Protein AF-A0A2W6VHE0-F1 (afdb_monomer_lite)

Sequence (110 aa):
MSDLRIDTERVRAVGTGLARIAHEFENANVRSDQIAEATGHDGLADAVRSFAHSWDDTRSDMTESITGLGEATTAIADTFEQADQELAAAMDGTSTAPPAASAGGHQVAR

Secondary structure (DSSP, 8-state):
-------HHHHHHHHHHHHHHHHHHHTHHHHHHHHHHHT-SHHHHHHHHHHHHHTHHHHHHHHHHHHHHHHHHHHHHHHHHHHHHHHHHHHTT---PPP-----------

pLDDT: mean 85.06, std 17.09, range [39.66, 97.94]

Structure (mmCIF, N/CA/C/O backbone):
data_AF-A0A2W6VHE0-F1
#
_entry.id   AF-A0A2W6VHE0-F1
#
loop_
_atom_site.group_PDB
_atom_site.id
_atom_site.type_symbol
_atom_site.label_atom_id
_atom_site.label_alt_id
_atom_site.label_comp_id
_atom_site.label_asym_id
_atom_site.label_entity_id
_atom_site.label_seq_id
_atom_site.pdbx_PDB_ins_code
_atom_site.Cartn_x
_atom_site.Cartn_y
_atom_site.Cartn_z
_atom_site.occupancy
_atom_site.B_iso_or_equiv
_atom_site.auth_seq_id
_atom_site.auth_comp_id
_atom_site.auth_asym_id
_atom_site.auth_atom_id
_atom_site.pdbx_PDB_model_num
ATOM 1 N N . MET A 1 1 ? -29.149 10.845 13.432 1.00 52.69 1 MET A N 1
ATOM 2 C CA . MET A 1 1 ? -27.897 10.067 13.442 1.00 52.69 1 MET A CA 1
ATOM 3 C C . MET A 1 1 ? -27.940 9.160 12.234 1.00 52.69 1 MET A C 1
ATOM 5 O O . MET A 1 1 ? -28.891 8.402 12.113 1.00 52.69 1 MET A O 1
ATOM 9 N N . SER A 1 2 ? -27.019 9.339 11.293 1.00 69.06 2 SER A N 1
ATOM 10 C CA . SER A 1 2 ? -26.856 8.421 10.166 1.00 69.06 2 SER A CA 1
ATOM 11 C C . SER A 1 2 ? -26.345 7.083 10.696 1.00 69.06 2 SER A C 1
ATOM 13 O O . SER A 1 2 ? -25.368 7.068 11.441 1.00 69.06 2 SER A O 1
ATOM 15 N N . ASP A 1 3 ? -27.033 5.998 10.346 1.00 85.12 3 ASP A N 1
ATOM 16 C CA . ASP A 1 3 ? -26.619 4.626 10.648 1.00 85.12 3 ASP A CA 1
ATOM 17 C C . ASP A 1 3 ? -25.290 4.341 9.933 1.00 85.12 3 ASP A C 1
ATOM 19 O O . ASP A 1 3 ? -25.230 4.343 8.700 1.00 85.12 3 ASP A O 1
ATOM 23 N N . LEU A 1 4 ? -24.207 4.195 10.698 1.00 81.56 4 LEU A N 1
ATOM 24 C CA . LEU A 1 4 ? -22.880 3.911 10.163 1.00 81.56 4 LEU A CA 1
ATOM 25 C C . LEU A 1 4 ? -22.717 2.398 10.053 1.00 81.56 4 LEU A C 1
ATOM 27 O O . LEU A 1 4 ? -22.5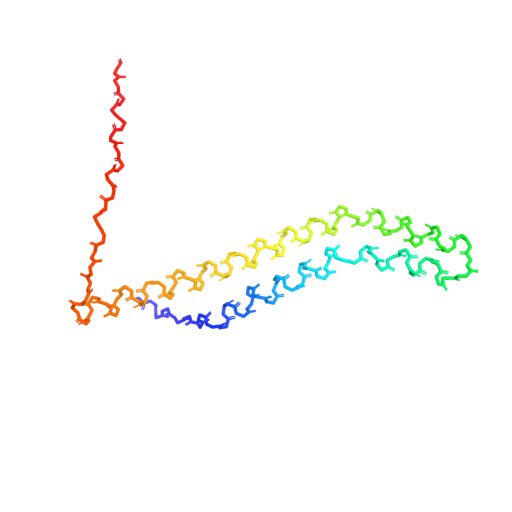35 1.711 11.053 1.00 81.56 4 LEU A O 1
ATOM 31 N N . ARG A 1 5 ? -22.766 1.887 8.823 1.00 86.75 5 ARG A N 1
ATOM 32 C CA . ARG A 1 5 ? -22.537 0.473 8.519 1.00 86.75 5 ARG A CA 1
ATOM 33 C C . ARG A 1 5 ? -21.170 0.315 7.873 1.00 86.75 5 ARG A C 1
ATOM 35 O O . ARG A 1 5 ? -20.954 0.829 6.776 1.00 86.75 5 ARG A O 1
ATOM 42 N N . ILE A 1 6 ? -20.277 -0.408 8.537 1.00 89.31 6 ILE A N 1
ATOM 43 C CA . ILE A 1 6 ? -18.963 -0.767 8.007 1.00 89.31 6 ILE A CA 1
ATOM 44 C C . ILE A 1 6 ? -18.825 -2.286 7.960 1.00 89.31 6 ILE A C 1
ATOM 46 O O . ILE A 1 6 ? -19.263 -2.992 8.863 1.00 89.31 6 ILE A O 1
ATOM 50 N N . ASP A 1 7 ? -18.237 -2.774 6.877 1.00 94.75 7 ASP A N 1
ATOM 51 C CA . ASP A 1 7 ? -17.840 -4.168 6.713 1.00 94.75 7 ASP A CA 1
ATOM 52 C C . ASP A 1 7 ? -16.334 -4.245 6.993 1.00 94.75 7 ASP A C 1
ATOM 54 O O . ASP A 1 7 ? -15.514 -3.921 6.128 1.00 94.75 7 ASP A O 1
ATOM 58 N N . THR A 1 8 ? -15.972 -4.560 8.239 1.00 94.00 8 THR A N 1
ATOM 59 C CA . THR A 1 8 ? -14.575 -4.557 8.704 1.00 94.00 8 THR A CA 1
ATOM 60 C C . THR A 1 8 ? -13.734 -5.609 7.989 1.00 94.00 8 THR A C 1
ATOM 62 O O . THR A 1 8 ? -12.584 -5.334 7.648 1.00 94.00 8 THR A O 1
ATOM 65 N N . GLU A 1 9 ? -14.317 -6.763 7.652 1.00 95.19 9 GLU A N 1
ATOM 66 C CA . GLU A 1 9 ? -13.651 -7.813 6.879 1.00 95.19 9 GLU A CA 1
ATOM 67 C C . GLU A 1 9 ? -13.297 -7.313 5.474 1.00 95.19 9 GLU A C 1
ATOM 69 O O . GLU A 1 9 ? -12.154 -7.443 5.027 1.00 95.19 9 GLU A O 1
ATOM 74 N N . ARG A 1 10 ? -14.242 -6.661 4.786 1.00 96.75 10 ARG A N 1
ATOM 75 C CA . ARG A 1 10 ? -13.995 -6.092 3.456 1.00 96.75 10 ARG A CA 1
ATOM 76 C C . ARG A 1 10 ? -12.948 -4.986 3.488 1.00 96.75 10 ARG A C 1
ATOM 78 O O . ARG A 1 10 ? -12.125 -4.899 2.577 1.00 96.75 10 ARG A O 1
ATOM 85 N N . VAL A 1 11 ? -12.973 -4.143 4.515 1.00 96.31 11 VAL A N 1
ATOM 86 C CA . VAL A 1 11 ? -11.975 -3.085 4.720 1.00 96.31 11 VAL A CA 1
ATOM 87 C C . VAL A 1 11 ? -10.592 -3.712 4.939 1.00 96.31 11 VAL A C 1
ATOM 89 O O . VAL A 1 11 ? -9.651 -3.395 4.211 1.00 96.31 11 VAL A O 1
ATOM 92 N N . ARG A 1 12 ? -10.467 -4.707 5.821 1.00 96.25 12 ARG A N 1
ATOM 93 C CA . ARG A 1 12 ? -9.213 -5.444 6.045 1.00 96.25 12 ARG A CA 1
ATOM 94 C C . ARG A 1 12 ? -8.701 -6.140 4.777 1.00 96.25 12 ARG A C 1
ATOM 96 O O . ARG A 1 12 ? -7.499 -6.128 4.495 1.00 96.25 12 ARG A O 1
ATOM 103 N N . ALA A 1 13 ? -9.600 -6.699 3.968 1.00 97.06 13 ALA A N 1
ATOM 104 C CA . ALA A 1 13 ? -9.253 -7.307 2.686 1.00 97.06 13 ALA A CA 1
ATOM 105 C C . ALA A 1 13 ? -8.666 -6.287 1.695 1.00 97.06 13 ALA A C 1
ATOM 107 O O . ALA A 1 13 ? -7.710 -6.607 0.986 1.00 97.06 13 ALA A O 1
ATOM 108 N N . VAL A 1 14 ? -9.182 -5.051 1.673 1.00 97.50 14 VAL A N 1
ATOM 109 C CA . VAL A 1 14 ? -8.604 -3.959 0.872 1.00 97.50 14 VAL A CA 1
ATOM 110 C C . VAL A 1 14 ? -7.190 -3.627 1.352 1.00 97.50 14 VAL A C 1
ATOM 112 O O . VAL A 1 14 ? -6.283 -3.587 0.523 1.00 97.50 14 VAL A O 1
ATOM 115 N N . GLY A 1 15 ? -6.973 -3.479 2.664 1.00 96.38 15 GLY A N 1
ATOM 116 C CA . GLY A 1 15 ? -5.636 -3.241 3.227 1.00 96.38 15 GLY A CA 1
ATOM 117 C C . GLY A 1 15 ? -4.628 -4.328 2.831 1.00 96.38 15 GLY A C 1
ATOM 118 O O . GLY A 1 15 ? -3.547 -4.037 2.319 1.00 96.38 15 GLY A O 1
ATOM 119 N N . THR A 1 16 ? -5.035 -5.594 2.945 1.00 96.25 16 THR A N 1
ATOM 120 C CA . THR A 1 16 ? -4.221 -6.757 2.545 1.00 96.25 16 THR A CA 1
ATOM 121 C C . THR A 1 16 ? -3.921 -6.770 1.040 1.00 96.25 16 THR A C 1
ATOM 123 O O . THR A 1 16 ? -2.815 -7.108 0.614 1.00 96.25 16 THR A O 1
ATOM 126 N N . GLY A 1 17 ? -4.904 -6.404 0.212 1.00 97.94 17 GLY A N 1
ATOM 127 C CA . GLY A 1 17 ? -4.741 -6.309 -1.237 1.00 97.94 17 GLY A CA 1
ATOM 128 C C . GLY A 1 17 ? -3.752 -5.218 -1.641 1.00 97.94 17 GLY A C 1
ATOM 129 O O . GLY A 1 17 ? -2.890 -5.460 -2.484 1.00 97.94 17 GLY A O 1
ATOM 130 N N . LEU A 1 18 ? -3.830 -4.050 -1.002 1.00 97.94 18 LEU A N 1
ATOM 131 C CA . LEU A 1 18 ? -2.901 -2.942 -1.226 1.00 97.94 18 LEU A CA 1
ATOM 132 C C . LEU A 1 18 ? -1.472 -3.321 -0.830 1.00 97.94 18 LEU A C 1
ATOM 134 O O . LEU A 1 18 ? -0.558 -3.105 -1.619 1.00 97.94 18 LEU A O 1
ATOM 138 N N . ALA A 1 19 ? -1.287 -3.990 0.311 1.00 95.62 19 ALA A N 1
ATOM 139 C CA . ALA A 1 19 ? 0.024 -4.493 0.723 1.00 95.62 19 ALA A CA 1
ATOM 140 C C . ALA A 1 19 ? 0.633 -5.456 -0.315 1.00 95.62 19 ALA A C 1
ATOM 142 O O . ALA A 1 19 ? 1.823 -5.382 -0.621 1.00 95.62 19 ALA A O 1
ATOM 143 N N . ARG A 1 20 ? -0.186 -6.327 -0.923 1.00 96.88 20 ARG A N 1
ATOM 144 C CA . ARG A 1 20 ? 0.272 -7.207 -2.009 1.00 96.88 20 ARG A CA 1
ATOM 145 C C . ARG A 1 20 ? 0.688 -6.418 -3.252 1.00 96.88 20 ARG A C 1
ATOM 147 O O . ARG A 1 20 ? 1.699 -6.751 -3.857 1.00 96.88 20 ARG A O 1
ATOM 154 N N . ILE A 1 21 ? -0.071 -5.392 -3.635 1.00 95.81 21 ILE A N 1
ATOM 155 C CA . ILE A 1 21 ? 0.266 -4.551 -4.793 1.00 95.81 21 ILE A CA 1
ATOM 156 C C . ILE A 1 21 ? 1.578 -3.796 -4.544 1.00 95.81 21 ILE A C 1
ATOM 158 O O . ILE A 1 21 ? 2.442 -3.813 -5.416 1.00 95.81 21 ILE A O 1
ATOM 162 N N . ALA A 1 22 ? 1.758 -3.199 -3.361 1.00 94.81 22 ALA A N 1
ATOM 163 C CA . ALA A 1 22 ? 3.004 -2.530 -2.980 1.00 94.81 22 ALA A CA 1
ATOM 164 C C . ALA A 1 22 ? 4.209 -3.481 -3.085 1.00 94.81 22 ALA A C 1
ATOM 166 O O .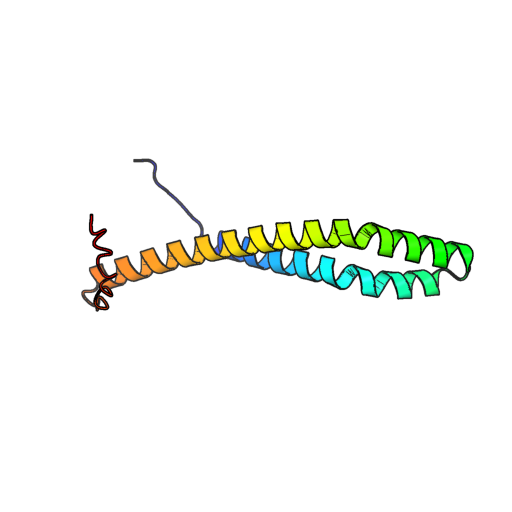 ALA A 1 22 ? 5.222 -3.138 -3.689 1.00 94.81 22 ALA A O 1
ATOM 167 N N . HIS A 1 23 ? 4.065 -4.717 -2.596 1.00 93.00 23 HIS A N 1
ATOM 168 C CA . HIS A 1 23 ? 5.105 -5.738 -2.709 1.00 93.00 23 HIS A CA 1
ATOM 169 C C . HIS A 1 23 ? 5.452 -6.090 -4.168 1.00 93.00 23 HIS A C 1
ATOM 171 O O . HIS A 1 23 ? 6.623 -6.263 -4.500 1.00 93.00 23 HIS A O 1
ATOM 177 N N . GLU A 1 24 ? 4.467 -6.200 -5.064 1.00 92.25 24 GLU A N 1
ATOM 178 C CA . GLU A 1 24 ? 4.739 -6.448 -6.489 1.00 92.25 24 GLU A CA 1
ATOM 179 C C . GLU A 1 24 ? 5.456 -5.269 -7.159 1.00 92.25 24 GLU A C 1
ATOM 181 O O . GLU A 1 24 ? 6.331 -5.485 -7.998 1.00 92.25 24 GLU A O 1
ATOM 186 N N . PHE A 1 25 ? 5.118 -4.032 -6.779 1.00 90.31 25 PHE A N 1
ATOM 187 C CA . PHE A 1 25 ? 5.800 -2.838 -7.277 1.00 90.31 25 PHE A CA 1
ATOM 188 C C . PHE A 1 25 ? 7.261 -2.809 -6.830 1.00 90.31 25 PHE A C 1
ATOM 190 O O . PHE A 1 25 ? 8.130 -2.668 -7.687 1.00 90.31 25 PHE A O 1
ATOM 197 N N . GLU A 1 26 ? 7.537 -3.037 -5.545 1.00 88.94 26 GLU A N 1
ATOM 198 C CA . GLU A 1 26 ? 8.895 -3.093 -4.983 1.00 88.94 26 GLU A CA 1
ATOM 199 C C . GLU A 1 26 ? 9.788 -4.101 -5.728 1.00 88.94 26 GLU A C 1
ATOM 201 O O . GLU A 1 26 ? 10.923 -3.817 -6.106 1.00 88.94 26 GLU A O 1
ATOM 206 N N . ASN A 1 27 ? 9.240 -5.277 -6.043 1.00 85.56 27 ASN A N 1
ATOM 207 C CA . ASN A 1 27 ? 9.983 -6.348 -6.706 1.00 85.56 27 ASN A CA 1
ATOM 208 C C . ASN A 1 27 ? 10.027 -6.235 -8.241 1.00 85.56 27 ASN A C 1
ATOM 210 O O . ASN A 1 27 ? 10.636 -7.078 -8.908 1.00 85.56 27 ASN A O 1
ATOM 214 N N . ALA A 1 28 ? 9.402 -5.216 -8.837 1.00 81.12 28 ALA A N 1
ATOM 215 C CA . ALA A 1 28 ? 9.333 -5.082 -10.290 1.00 81.12 28 ALA A CA 1
ATOM 216 C C . ALA A 1 28 ? 10.718 -4.879 -10.929 1.00 81.12 28 ALA A C 1
ATOM 218 O O . ALA A 1 28 ? 10.942 -5.336 -12.050 1.00 81.12 28 ALA A O 1
ATOM 219 N N . ASN A 1 29 ? 11.662 -4.248 -10.218 1.00 71.62 29 ASN A N 1
ATOM 220 C CA . ASN A 1 29 ? 12.983 -3.935 -10.767 1.00 71.62 29 ASN A CA 1
ATOM 221 C C . ASN A 1 29 ? 13.833 -5.192 -11.028 1.00 71.62 29 ASN A C 1
ATOM 223 O O . ASN A 1 29 ? 14.530 -5.271 -12.035 1.00 71.62 29 ASN A O 1
ATOM 227 N N . VAL A 1 30 ? 13.676 -6.230 -10.197 1.00 73.19 30 VAL A N 1
ATOM 228 C CA . VAL A 1 30 ? 14.359 -7.531 -10.352 1.00 73.19 30 VAL A CA 1
ATOM 229 C C . VAL A 1 30 ? 14.042 -8.187 -11.703 1.00 73.19 30 VAL A C 1
ATOM 231 O O . VAL A 1 30 ? 14.852 -8.928 -12.258 1.00 73.19 30 VAL A O 1
ATOM 234 N N . ARG A 1 31 ? 12.864 -7.903 -12.269 1.00 77.56 31 ARG A N 1
ATOM 235 C CA . ARG A 1 31 ? 12.449 -8.441 -13.571 1.00 77.56 31 ARG A CA 1
ATOM 236 C C . ARG A 1 31 ? 13.100 -7.695 -14.735 1.00 77.56 31 ARG A C 1
ATOM 238 O O . ARG A 1 31 ? 13.280 -8.289 -15.792 1.00 77.56 31 ARG A O 1
ATOM 245 N N . SER A 1 32 ? 13.463 -6.427 -14.557 1.00 80.50 32 SER A N 1
ATOM 246 C CA . SER A 1 32 ? 13.993 -5.574 -15.626 1.00 80.50 32 SER A CA 1
ATOM 247 C C . SER A 1 32 ? 15.340 -6.059 -16.157 1.00 80.50 32 SER A C 1
ATOM 249 O O . SER A 1 32 ? 15.536 -6.061 -17.369 1.00 80.50 32 SER A O 1
ATOM 251 N N . ASP A 1 33 ? 16.233 -6.537 -15.287 1.00 84.06 33 ASP A N 1
ATOM 252 C CA . ASP A 1 33 ? 17.535 -7.072 -15.707 1.00 84.06 33 ASP A CA 1
ATOM 253 C C . ASP A 1 33 ? 17.389 -8.370 -16.505 1.00 84.06 33 ASP A C 1
ATOM 255 O O . ASP A 1 33 ? 17.983 -8.519 -17.573 1.00 84.06 33 ASP A O 1
ATOM 259 N N . GLN A 1 34 ? 16.517 -9.270 -16.045 1.00 87.19 34 GLN A N 1
ATOM 260 C CA . GLN A 1 34 ? 16.203 -10.513 -16.757 1.00 87.19 34 GLN A CA 1
ATOM 261 C C . GLN A 1 34 ? 15.563 -10.230 -18.121 1.00 87.19 34 GLN A C 1
ATOM 263 O O . GLN A 1 34 ? 15.878 -10.888 -19.112 1.00 87.19 34 GLN A O 1
ATOM 268 N N . ILE A 1 35 ? 14.673 -9.233 -18.187 1.00 86.88 35 ILE A N 1
ATOM 269 C CA . ILE A 1 35 ? 14.073 -8.786 -19.446 1.00 86.88 35 ILE A CA 1
ATOM 270 C C . ILE A 1 35 ? 15.155 -8.213 -20.360 1.00 86.88 35 ILE A C 1
ATOM 272 O O . ILE A 1 35 ? 15.187 -8.582 -21.530 1.00 86.88 35 ILE A O 1
ATOM 276 N N . ALA A 1 36 ? 16.055 -7.368 -19.849 1.00 89.31 36 ALA A N 1
ATOM 277 C CA . ALA A 1 36 ? 17.147 -6.789 -20.624 1.00 89.31 36 ALA A CA 1
ATOM 278 C C . ALA A 1 36 ? 18.046 -7.876 -21.235 1.00 89.31 36 ALA A C 1
ATOM 280 O O . ALA A 1 36 ? 18.334 -7.821 -22.428 1.00 89.31 36 ALA A O 1
ATOM 281 N N . GLU A 1 37 ? 18.419 -8.904 -20.471 1.00 88.56 37 GLU A N 1
ATOM 282 C CA . GLU A 1 37 ? 19.187 -10.054 -20.971 1.00 88.56 37 GLU A CA 1
ATOM 283 C C . GLU A 1 37 ? 18.433 -10.852 -22.047 1.00 88.56 37 GLU A C 1
ATOM 285 O O . GLU A 1 37 ? 19.022 -11.279 -23.041 1.00 88.56 37 GLU A O 1
ATOM 290 N N . ALA A 1 38 ? 17.115 -11.003 -21.900 1.00 93.31 38 ALA A N 1
ATOM 291 C CA . ALA A 1 38 ? 16.279 -11.737 -22.847 1.00 93.31 38 ALA A CA 1
ATOM 292 C C . ALA A 1 38 ? 16.071 -11.016 -24.195 1.00 93.31 38 ALA A C 1
ATOM 294 O O . ALA A 1 38 ? 15.615 -11.640 -25.153 1.00 93.31 38 ALA A O 1
ATOM 295 N N . THR A 1 39 ? 16.397 -9.721 -24.301 1.00 91.75 39 THR A N 1
ATOM 296 C CA . THR A 1 39 ? 16.207 -8.946 -25.544 1.00 91.75 39 THR A CA 1
ATOM 297 C C . THR A 1 39 ? 17.129 -9.375 -26.687 1.00 91.75 39 THR A C 1
ATOM 299 O O . THR A 1 39 ? 16.803 -9.133 -27.849 1.00 91.75 39 THR A O 1
ATOM 302 N N . GLY A 1 40 ? 18.276 -9.994 -26.382 1.00 90.19 40 GLY A N 1
ATOM 303 C CA . GLY A 1 40 ? 19.236 -10.478 -27.381 1.00 90.19 40 GLY A CA 1
ATOM 304 C C . GLY A 1 40 ? 19.926 -9.384 -28.209 1.00 90.19 40 GLY A C 1
ATOM 305 O O . GLY A 1 40 ? 20.564 -9.702 -29.211 1.00 90.19 40 GLY A O 1
ATOM 306 N N . HIS A 1 41 ? 19.794 -8.110 -27.825 1.00 95.12 41 HIS A N 1
ATOM 307 C CA . HIS A 1 41 ? 20.413 -6.977 -28.510 1.00 95.12 41 HIS A CA 1
ATOM 308 C C . HIS A 1 41 ? 20.851 -5.908 -27.505 1.00 95.12 41 HIS A C 1
ATOM 310 O O . HIS A 1 41 ? 20.012 -5.334 -26.811 1.00 95.12 41 HIS A O 1
ATOM 316 N N . ASP A 1 42 ? 22.143 -5.573 -27.487 1.00 92.88 42 ASP A N 1
ATOM 317 C CA . ASP A 1 42 ? 22.748 -4.704 -26.465 1.00 92.88 42 ASP A CA 1
ATOM 318 C C . ASP A 1 42 ? 22.048 -3.345 -26.337 1.00 92.88 42 ASP A C 1
ATOM 320 O O . ASP A 1 42 ? 21.663 -2.937 -25.246 1.00 92.88 42 ASP A O 1
ATOM 324 N N . GLY A 1 43 ? 21.763 -2.678 -27.461 1.00 95.12 43 GLY A N 1
ATOM 325 C CA . GLY A 1 43 ? 21.073 -1.382 -27.431 1.00 95.12 43 GLY A CA 1
ATOM 326 C C . GLY A 1 43 ? 19.632 -1.446 -26.904 1.00 95.12 43 GLY A C 1
ATOM 327 O O . GLY A 1 43 ? 19.125 -0.458 -26.380 1.00 95.12 43 GLY A O 1
ATOM 328 N N . LEU A 1 44 ? 18.966 -2.601 -27.024 1.00 93.19 44 LEU A N 1
ATOM 329 C CA . LEU A 1 44 ? 17.619 -2.788 -26.482 1.00 93.19 44 LEU A CA 1
ATOM 330 C C . LEU A 1 44 ? 17.690 -3.133 -24.990 1.00 93.19 44 LEU A C 1
ATOM 332 O O . LEU A 1 44 ? 16.897 -2.609 -24.212 1.00 93.19 44 LEU A O 1
ATOM 336 N N . ALA A 1 45 ? 18.673 -3.940 -24.587 1.00 94.75 45 ALA A N 1
ATOM 337 C CA . ALA A 1 45 ? 18.967 -4.215 -23.186 1.00 94.75 45 ALA A CA 1
ATOM 338 C C . ALA A 1 45 ? 19.260 -2.920 -22.408 1.00 94.75 45 ALA A C 1
ATOM 340 O O . ALA A 1 45 ? 18.683 -2.695 -21.343 1.00 94.75 45 ALA A O 1
ATOM 341 N N . ASP A 1 46 ? 20.085 -2.031 -22.965 1.00 94.94 46 ASP A N 1
ATOM 342 C CA . ASP A 1 46 ? 20.409 -0.738 -22.353 1.00 94.94 46 ASP A CA 1
ATOM 343 C C . ASP A 1 46 ? 19.188 0.179 -22.244 1.00 94.94 46 ASP A C 1
ATOM 345 O O . ASP A 1 46 ? 18.987 0.821 -21.212 1.00 94.94 46 ASP A O 1
ATOM 349 N N . ALA A 1 47 ? 18.326 0.203 -23.266 1.00 94.88 47 ALA A N 1
ATOM 350 C CA . ALA A 1 47 ? 17.080 0.964 -23.219 1.00 94.88 47 ALA A CA 1
ATOM 351 C C . ALA A 1 47 ? 16.134 0.454 -22.116 1.00 94.88 47 ALA A C 1
ATOM 353 O O . ALA A 1 47 ? 15.548 1.260 -21.392 1.00 94.88 47 ALA A O 1
ATOM 354 N N . VAL A 1 48 ? 16.017 -0.870 -21.946 1.00 92.25 48 VAL A N 1
ATOM 355 C CA . VAL A 1 48 ? 15.209 -1.485 -20.878 1.00 92.25 48 VAL A CA 1
ATOM 356 C C . VAL A 1 48 ? 15.753 -1.122 -19.497 1.00 92.25 48 VAL A C 1
ATOM 358 O O . VAL A 1 48 ? 14.984 -0.677 -18.645 1.00 92.25 48 VAL A O 1
ATOM 361 N N . ARG A 1 49 ? 17.068 -1.254 -19.277 1.00 91.19 49 ARG A N 1
ATOM 362 C CA . ARG A 1 49 ? 17.702 -0.891 -17.999 1.00 91.19 49 ARG A CA 1
ATOM 363 C C . ARG A 1 49 ? 17.545 0.595 -17.699 1.00 91.19 49 ARG A C 1
ATOM 365 O O . ARG A 1 49 ? 17.138 0.961 -16.602 1.00 91.19 49 ARG A O 1
ATOM 372 N N . SER A 1 50 ? 17.806 1.458 -18.681 1.00 92.19 50 SER A N 1
ATOM 373 C CA . SER A 1 50 ? 17.676 2.909 -18.522 1.00 92.19 50 SER A CA 1
ATOM 374 C C . SER A 1 50 ? 16.250 3.311 -18.150 1.00 92.19 50 SER A C 1
ATOM 376 O O . SER A 1 50 ? 16.071 4.091 -17.215 1.00 92.19 50 SER A O 1
ATOM 378 N N . PHE A 1 51 ? 15.243 2.730 -18.808 1.00 90.62 51 PHE A N 1
ATOM 379 C CA . PHE A 1 51 ? 13.845 2.930 -18.436 1.00 90.62 51 PHE A CA 1
ATOM 380 C C . PHE A 1 51 ? 13.576 2.464 -16.999 1.00 90.62 51 PHE A C 1
ATOM 382 O O . PHE A 1 51 ? 13.061 3.237 -16.193 1.00 90.62 51 PHE A O 1
ATOM 389 N N . ALA A 1 52 ? 13.971 1.235 -16.658 1.00 89.44 52 ALA A N 1
ATOM 390 C CA . ALA A 1 52 ? 13.730 0.647 -15.344 1.00 89.44 52 ALA A CA 1
ATOM 391 C C . ALA A 1 52 ? 14.337 1.460 -14.190 1.00 89.44 52 ALA A C 1
ATOM 393 O O . ALA A 1 52 ? 13.665 1.643 -13.172 1.00 89.44 52 ALA A O 1
ATOM 394 N N . HIS A 1 53 ? 15.557 1.975 -14.380 1.00 89.31 53 HIS A N 1
ATOM 395 C CA . HIS A 1 53 ? 16.233 2.866 -13.438 1.00 89.31 53 HIS A CA 1
ATOM 396 C C . HIS A 1 53 ? 15.583 4.249 -13.377 1.00 89.31 53 HIS A C 1
ATOM 398 O O . HIS A 1 53 ? 15.377 4.774 -12.292 1.00 89.31 53 HIS A O 1
ATOM 404 N N . SER A 1 54 ? 15.211 4.838 -14.519 1.00 91.19 54 SER A N 1
ATOM 405 C CA . SER A 1 54 ? 14.529 6.143 -14.531 1.00 91.19 54 SER A CA 1
ATOM 406 C C . SER A 1 54 ? 13.159 6.114 -13.849 1.00 91.19 54 SER A C 1
ATOM 408 O O . SER A 1 54 ? 12.663 7.143 -13.405 1.00 91.19 54 SER A O 1
ATOM 410 N N . TRP A 1 55 ? 12.549 4.931 -13.770 1.00 91.75 55 TRP A N 1
ATOM 411 C CA . TRP A 1 55 ? 11.250 4.715 -13.147 1.00 91.75 55 TRP A CA 1
ATOM 412 C C . TRP A 1 55 ? 11.337 4.422 -11.643 1.00 91.75 55 TRP A C 1
ATOM 414 O O . TRP A 1 55 ? 10.305 4.233 -11.002 1.00 91.75 55 TRP A O 1
ATOM 424 N N . ASP A 1 56 ? 12.541 4.352 -11.071 1.00 89.75 56 ASP A N 1
ATOM 425 C CA . ASP A 1 56 ? 12.728 3.943 -9.678 1.00 89.75 56 ASP A CA 1
ATOM 426 C C . ASP A 1 56 ? 12.063 4.905 -8.691 1.00 89.75 56 ASP A C 1
ATOM 428 O O . ASP A 1 56 ? 11.267 4.466 -7.863 1.00 89.75 56 ASP A O 1
ATOM 432 N N . ASP A 1 57 ? 12.255 6.213 -8.877 1.00 92.62 57 ASP A N 1
ATOM 433 C CA . ASP A 1 57 ? 11.612 7.241 -8.051 1.00 92.62 57 ASP A CA 1
ATOM 434 C C . ASP A 1 57 ? 10.081 7.156 -8.143 1.00 92.62 57 ASP A C 1
ATOM 436 O O . ASP A 1 57 ? 9.383 7.125 -7.133 1.00 92.62 57 ASP A O 1
ATOM 440 N N . THR A 1 58 ? 9.530 7.027 -9.357 1.00 93.25 58 THR A N 1
ATOM 441 C CA . THR A 1 58 ? 8.071 6.933 -9.528 1.00 93.25 58 THR A CA 1
ATOM 442 C C . THR A 1 58 ? 7.499 5.656 -8.914 1.00 93.25 58 THR A C 1
ATOM 444 O O . THR A 1 58 ? 6.406 5.669 -8.348 1.00 93.25 58 THR A O 1
ATOM 447 N N . ARG A 1 59 ? 8.227 4.540 -9.002 1.00 92.81 59 ARG A N 1
ATOM 448 C CA . ARG A 1 59 ? 7.858 3.293 -8.331 1.00 92.81 59 ARG A CA 1
ATOM 449 C C . ARG A 1 59 ? 7.889 3.467 -6.815 1.00 92.81 59 ARG A C 1
ATOM 451 O O . ARG A 1 59 ? 6.931 3.045 -6.177 1.00 92.81 59 ARG A O 1
ATOM 458 N N . SER A 1 60 ? 8.925 4.102 -6.268 1.00 93.25 60 SER A N 1
ATOM 459 C CA . SER A 1 60 ? 9.042 4.396 -4.837 1.00 93.25 60 SER A CA 1
ATOM 460 C C . SER A 1 60 ? 7.844 5.209 -4.339 1.00 93.25 60 SER A C 1
ATOM 462 O O . SER A 1 60 ? 7.154 4.775 -3.418 1.00 93.25 60 SER A O 1
ATOM 464 N N . ASP A 1 61 ? 7.517 6.316 -5.011 1.00 95.50 61 ASP A N 1
ATOM 465 C CA . ASP A 1 61 ? 6.386 7.183 -4.650 1.00 95.50 61 ASP A CA 1
ATOM 466 C C . ASP A 1 61 ? 5.042 6.429 -4.674 1.00 95.50 61 ASP A C 1
ATOM 468 O O . ASP A 1 61 ? 4.179 6.598 -3.802 1.00 95.50 61 ASP A O 1
ATOM 472 N N . MET A 1 62 ? 4.848 5.569 -5.681 1.00 95.00 62 MET A N 1
ATOM 473 C CA . MET A 1 62 ? 3.653 4.729 -5.786 1.00 95.00 62 MET A CA 1
ATOM 474 C C . MET A 1 62 ? 3.601 3.674 -4.677 1.00 95.00 62 MET A C 1
ATOM 476 O O . MET A 1 62 ? 2.544 3.496 -4.069 1.00 95.00 62 MET A O 1
ATOM 480 N N . THR A 1 63 ? 4.711 2.987 -4.400 1.00 95.81 63 THR A N 1
ATOM 481 C CA . THR A 1 63 ? 4.810 1.986 -3.329 1.00 95.81 63 THR A CA 1
ATOM 482 C C . THR A 1 63 ? 4.510 2.614 -1.969 1.00 95.81 63 THR A C 1
ATOM 484 O O . THR A 1 63 ? 3.712 2.055 -1.214 1.00 95.81 63 THR A O 1
ATOM 487 N N . GLU A 1 64 ? 5.069 3.789 -1.671 1.00 96.75 64 GLU A N 1
ATOM 488 C CA . GLU A 1 64 ? 4.811 4.524 -0.428 1.00 96.75 64 GLU A CA 1
ATOM 489 C C . GLU A 1 64 ? 3.328 4.896 -0.304 1.00 96.75 64 GLU A C 1
ATOM 491 O O . GLU A 1 64 ? 2.682 4.588 0.700 1.00 96.75 64 GLU A O 1
ATOM 496 N N . SER A 1 65 ? 2.745 5.465 -1.362 1.00 97.81 65 SER A N 1
ATOM 497 C CA . SER A 1 65 ? 1.332 5.863 -1.378 1.00 97.81 65 SER A CA 1
ATOM 498 C C . SER A 1 65 ? 0.379 4.677 -1.172 1.00 97.81 65 SER A C 1
ATOM 500 O O . SER A 1 65 ? -0.596 4.770 -0.422 1.00 97.81 65 SER A O 1
ATOM 502 N N . ILE A 1 66 ? 0.647 3.545 -1.832 1.00 97.44 66 ILE A N 1
ATOM 503 C CA . ILE A 1 66 ? -0.160 2.321 -1.714 1.00 97.44 66 ILE A CA 1
ATOM 504 C C . ILE A 1 66 ? -0.010 1.712 -0.317 1.00 97.44 66 ILE A C 1
ATOM 506 O O . ILE A 1 66 ? -1.006 1.270 0.261 1.00 97.44 66 ILE A O 1
ATOM 510 N N . THR A 1 67 ? 1.205 1.720 0.233 1.00 97.50 67 THR A N 1
ATOM 511 C CA . THR A 1 67 ? 1.487 1.240 1.592 1.00 97.50 67 THR A CA 1
ATOM 512 C C . THR A 1 67 ? 0.714 2.060 2.617 1.00 97.50 67 THR A C 1
ATOM 514 O O . THR A 1 67 ? -0.051 1.486 3.389 1.00 97.50 67 THR A O 1
ATOM 517 N N . GLY A 1 68 ? 0.797 3.392 2.550 1.00 97.69 68 GLY A N 1
ATOM 518 C CA . GLY A 1 68 ? 0.065 4.276 3.458 1.00 97.69 68 GLY A CA 1
ATOM 519 C C . GLY A 1 68 ? -1.453 4.082 3.386 1.00 97.69 68 GLY A C 1
ATOM 520 O O . GLY A 1 68 ? -2.133 4.054 4.413 1.00 97.69 68 GLY A O 1
ATOM 521 N N . LEU A 1 69 ? -2.009 3.867 2.187 1.00 97.56 69 LEU A N 1
ATOM 522 C CA . LEU A 1 69 ? -3.432 3.546 2.043 1.00 97.56 69 LEU A CA 1
ATOM 523 C C . LEU A 1 69 ? -3.778 2.176 2.652 1.00 97.56 69 LEU A C 1
ATOM 525 O O . LEU A 1 69 ? -4.824 2.030 3.290 1.00 97.56 69 LEU A O 1
ATOM 529 N N . GLY A 1 70 ? -2.914 1.175 2.472 1.00 97.62 70 GLY A N 1
ATOM 530 C CA . GLY A 1 70 ? -3.080 -0.160 3.047 1.00 97.62 70 GLY A CA 1
ATOM 531 C C . GLY A 1 70 ? -3.068 -0.148 4.576 1.00 97.62 70 GLY A C 1
ATOM 532 O O . GLY A 1 70 ? -3.947 -0.746 5.206 1.00 97.62 70 GLY A O 1
ATOM 533 N N . GLU A 1 71 ? -2.129 0.588 5.168 1.00 97.38 71 GLU A N 1
ATOM 534 C CA . GLU A 1 71 ? -2.021 0.809 6.612 1.00 97.38 71 GLU A CA 1
ATOM 535 C C . GLU A 1 71 ? -3.249 1.532 7.160 1.00 97.38 71 GLU A C 1
ATOM 537 O O . GLU A 1 71 ? -3.873 1.046 8.101 1.00 97.38 71 GLU A O 1
ATOM 542 N N . ALA A 1 72 ? -3.662 2.635 6.527 1.00 97.81 72 ALA A N 1
ATOM 543 C CA . ALA A 1 72 ? -4.844 3.385 6.941 1.00 97.81 72 ALA A CA 1
ATOM 544 C C . ALA A 1 72 ? -6.106 2.511 6.924 1.00 97.81 72 ALA A C 1
ATOM 546 O O . ALA A 1 72 ? -6.902 2.531 7.861 1.00 97.81 72 ALA A O 1
ATOM 547 N N . THR A 1 73 ? -6.275 1.703 5.877 1.00 96.69 73 THR A N 1
ATOM 548 C CA . THR A 1 73 ? -7.430 0.810 5.748 1.00 96.69 73 THR A CA 1
ATOM 549 C C . THR A 1 73 ? -7.415 -0.280 6.826 1.00 96.69 73 THR A C 1
ATOM 551 O O . THR A 1 73 ? -8.446 -0.564 7.434 1.00 96.69 73 THR A O 1
ATOM 554 N N . THR A 1 74 ? -6.247 -0.855 7.115 1.00 95.88 74 THR A N 1
ATOM 555 C CA . THR A 1 74 ? -6.087 -1.863 8.176 1.00 95.88 74 THR A CA 1
ATOM 556 C C . THR A 1 74 ? -6.366 -1.265 9.556 1.00 95.88 74 THR A C 1
ATOM 558 O O . THR A 1 74 ? -7.153 -1.827 10.311 1.00 95.88 74 THR A O 1
ATOM 561 N N . ALA A 1 75 ? -5.830 -0.074 9.838 1.00 97.25 75 ALA A N 1
ATOM 562 C CA . ALA A 1 75 ? -6.049 0.641 11.093 1.00 97.25 75 ALA A CA 1
ATOM 563 C C . ALA A 1 75 ? -7.526 0.998 11.323 1.00 97.25 75 ALA A C 1
ATOM 565 O O . ALA A 1 75 ? -8.013 0.934 12.453 1.00 97.25 75 ALA A O 1
ATOM 566 N N . ILE A 1 76 ? -8.262 1.341 10.258 1.00 96.06 76 ILE A N 1
ATOM 567 C CA . ILE A 1 76 ? -9.715 1.538 10.332 1.00 96.06 76 ILE A CA 1
ATOM 568 C C . ILE A 1 76 ? -10.397 0.238 10.776 1.00 96.06 76 ILE A C 1
ATOM 570 O O . ILE A 1 76 ? -11.174 0.271 11.727 1.00 96.06 76 ILE A O 1
ATOM 574 N N . ALA A 1 77 ? -10.105 -0.898 10.132 1.00 95.94 77 ALA A N 1
ATOM 575 C CA . ALA A 1 77 ? -10.695 -2.184 10.517 1.00 95.94 77 ALA A CA 1
ATOM 576 C C . ALA A 1 77 ? -10.374 -2.550 11.977 1.00 95.94 77 ALA A C 1
ATOM 578 O O . ALA A 1 77 ? -11.290 -2.875 12.729 1.00 95.94 77 ALA A O 1
ATOM 579 N N . ASP A 1 78 ? -9.110 -2.407 12.390 1.00 95.94 78 ASP A N 1
ATOM 580 C CA . ASP A 1 78 ? -8.662 -2.673 13.763 1.00 95.94 78 ASP A CA 1
ATOM 581 C C . ASP A 1 78 ? -9.410 -1.806 14.785 1.00 95.94 78 ASP A C 1
ATOM 583 O O . ASP A 1 78 ? -9.884 -2.308 15.802 1.00 95.94 78 ASP A O 1
ATOM 587 N N . THR A 1 79 ? -9.577 -0.512 14.497 1.00 96.19 79 THR A N 1
ATOM 588 C CA . THR A 1 79 ? -10.260 0.428 15.400 1.00 96.19 79 THR A CA 1
ATOM 589 C C . THR A 1 79 ? -11.733 0.060 15.586 1.00 96.19 79 THR A C 1
ATOM 591 O O . THR A 1 79 ? -12.248 0.115 16.703 1.00 96.19 79 THR A O 1
ATOM 594 N N . PHE A 1 80 ? -12.426 -0.322 14.509 1.00 94.8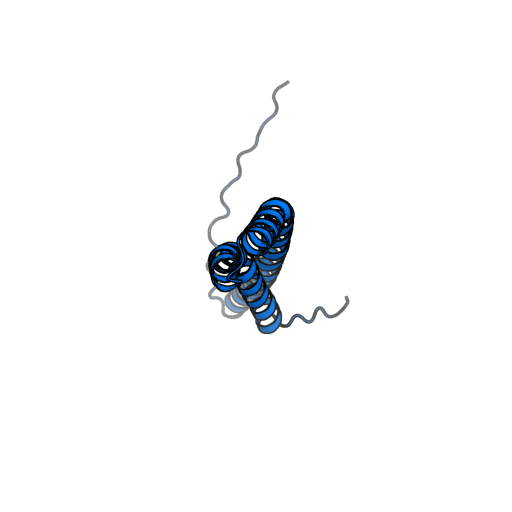8 80 PHE A N 1
ATOM 595 C CA . PHE A 1 80 ? -13.829 -0.734 14.597 1.00 94.88 80 PHE A CA 1
ATOM 596 C C . PHE A 1 80 ? -13.998 -2.067 15.328 1.00 94.88 80 PHE A C 1
ATOM 598 O O . PHE A 1 80 ? -14.898 -2.186 16.155 1.00 94.88 80 PHE A O 1
ATOM 605 N N . GLU A 1 81 ? -13.135 -3.048 15.063 1.00 94.44 81 GLU A N 1
ATOM 606 C CA . GLU A 1 81 ? -13.166 -4.337 15.763 1.00 94.44 81 GLU A CA 1
ATOM 607 C C . GLU A 1 81 ? -12.847 -4.179 17.255 1.00 94.44 81 GLU A C 1
ATOM 609 O O . GLU A 1 81 ? -13.513 -4.789 18.089 1.00 94.44 81 GLU A O 1
ATOM 614 N N . GLN A 1 82 ? -11.879 -3.330 17.611 1.00 95.31 82 GLN A N 1
ATOM 615 C CA . GLN A 1 82 ? -11.570 -3.031 19.008 1.00 95.31 82 GLN A CA 1
ATOM 616 C C . GLN A 1 82 ? -12.760 -2.371 19.716 1.00 95.31 82 GLN A C 1
ATOM 618 O O . GLN A 1 82 ? -13.135 -2.794 20.809 1.00 95.31 82 GLN A O 1
ATOM 623 N N . ALA A 1 83 ? -13.381 -1.368 19.092 1.00 94.12 83 ALA A N 1
ATOM 624 C CA . ALA A 1 83 ? -14.548 -0.700 19.660 1.00 94.12 83 ALA A CA 1
ATOM 625 C C . ALA A 1 83 ? -15.726 -1.672 19.877 1.00 94.12 83 ALA A C 1
ATOM 627 O O . ALA A 1 83 ? -16.406 -1.593 20.902 1.00 94.12 83 ALA A O 1
ATOM 628 N N . ASP A 1 84 ? -15.949 -2.605 18.945 1.00 92.19 84 ASP A N 1
ATOM 629 C CA . ASP A 1 84 ? -16.981 -3.644 19.068 1.00 92.19 84 ASP A CA 1
ATOM 630 C C . ASP A 1 84 ? -16.681 -4.617 20.222 1.00 92.19 84 ASP A C 1
ATOM 632 O O . ASP A 1 84 ? -17.553 -4.898 21.045 1.00 92.19 84 ASP A O 1
ATOM 636 N N . GLN A 1 85 ? -15.426 -5.055 20.360 1.00 94.06 85 GLN A N 1
ATOM 637 C CA . GLN A 1 85 ? -14.987 -5.921 21.462 1.00 94.06 85 GLN A CA 1
ATOM 638 C C . GLN A 1 85 ? -15.133 -5.247 22.832 1.00 94.06 85 GLN A C 1
ATOM 640 O O . GLN A 1 85 ? -15.589 -5.878 23.787 1.00 94.06 85 GLN A O 1
ATOM 645 N N . GLU A 1 86 ? -14.767 -3.968 22.941 1.00 94.75 86 GLU A N 1
ATOM 646 C CA . GLU A 1 86 ? -14.919 -3.190 24.174 1.00 94.75 86 GLU A CA 1
ATOM 647 C C . GLU A 1 86 ? -16.396 -3.040 24.565 1.00 94.75 86 GLU A C 1
ATOM 649 O O . GLU A 1 86 ? -16.748 -3.186 25.741 1.00 94.75 86 GLU A O 1
ATOM 654 N N . LEU A 1 87 ? -17.273 -2.808 23.584 1.00 93.12 87 LEU A N 1
ATOM 655 C CA . LEU A 1 87 ? -18.714 -2.737 23.806 1.00 93.12 87 LEU A CA 1
ATOM 656 C C . LEU A 1 87 ? -19.287 -4.093 24.241 1.00 93.12 87 LEU A C 1
ATOM 658 O O . LEU A 1 87 ? -20.038 -4.146 25.217 1.00 93.12 87 LEU A O 1
ATOM 662 N N . ALA A 1 88 ? -18.904 -5.184 23.575 1.00 93.94 88 ALA A N 1
ATOM 663 C CA . ALA A 1 88 ? -19.320 -6.536 23.941 1.00 93.94 88 ALA A CA 1
ATOM 664 C C . ALA A 1 88 ? -18.890 -6.891 25.375 1.00 93.94 88 ALA A C 1
ATOM 666 O O . ALA A 1 88 ? -19.711 -7.327 26.181 1.00 93.94 88 ALA A O 1
ATOM 667 N N . ALA A 1 89 ? -17.639 -6.602 25.745 1.00 94.19 89 ALA A N 1
ATOM 668 C CA . ALA A 1 89 ? -17.136 -6.814 27.103 1.00 94.19 89 ALA A CA 1
ATOM 669 C C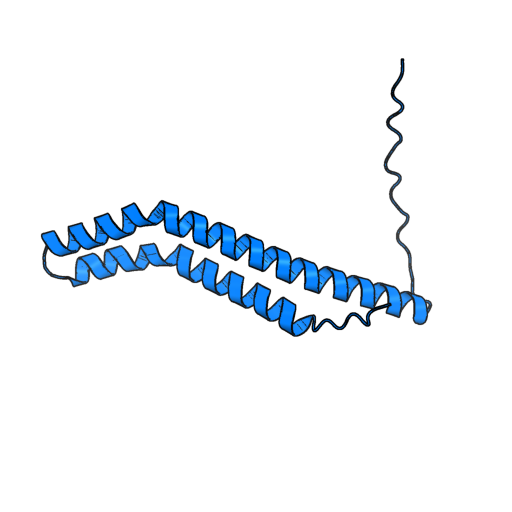 . ALA A 1 89 ? -17.887 -5.981 28.158 1.00 94.19 89 ALA A C 1
ATOM 671 O O . ALA A 1 89 ? -18.119 -6.442 29.281 1.00 94.19 89 ALA A O 1
ATOM 672 N N . ALA A 1 90 ? -18.289 -4.752 27.818 1.00 94.31 90 ALA A N 1
ATOM 673 C CA . ALA A 1 90 ? -19.120 -3.927 28.691 1.00 94.31 90 ALA A CA 1
ATOM 674 C C . ALA A 1 90 ? -20.527 -4.517 28.882 1.00 94.31 90 ALA A C 1
ATOM 676 O O . ALA A 1 90 ? -21.057 -4.467 29.994 1.00 94.31 90 ALA A O 1
ATOM 677 N N . MET A 1 91 ? -21.114 -5.106 27.836 1.00 90.06 91 MET A N 1
ATOM 678 C CA . MET A 1 91 ? -22.426 -5.760 27.902 1.00 90.06 91 MET A CA 1
ATOM 679 C C . MET A 1 91 ? -22.391 -7.084 28.676 1.00 90.06 91 MET A C 1
ATOM 681 O O . MET A 1 91 ? -23.310 -7.357 29.446 1.00 90.06 91 MET A O 1
ATOM 685 N N . ASP A 1 92 ? -21.316 -7.861 28.542 1.00 90.81 92 ASP A N 1
ATOM 686 C CA . ASP A 1 92 ? -21.129 -9.138 29.244 1.00 90.81 92 ASP A CA 1
ATOM 687 C C . ASP A 1 92 ? -20.671 -8.969 30.707 1.00 90.81 92 ASP A C 1
ATOM 689 O O . ASP A 1 92 ? -20.523 -9.948 31.441 1.00 90.81 92 ASP A O 1
ATOM 693 N N . GLY A 1 93 ? -20.436 -7.731 31.161 1.00 74.62 93 GLY A N 1
ATOM 694 C CA . GLY A 1 93 ? -19.953 -7.436 32.515 1.00 74.62 93 GLY A CA 1
ATOM 695 C C . GLY A 1 93 ? -18.505 -7.876 32.767 1.00 74.62 93 GLY A C 1
ATOM 696 O O . GLY A 1 93 ? -18.059 -7.910 33.913 1.00 74.62 93 GLY A O 1
ATOM 697 N N . THR A 1 94 ? -17.764 -8.204 31.707 1.00 65.81 94 THR A N 1
ATOM 698 C CA . THR A 1 94 ? -16.362 -8.647 31.730 1.00 65.81 94 THR A CA 1
ATOM 699 C C . THR A 1 94 ? -15.371 -7.504 31.503 1.00 65.81 94 THR A C 1
ATOM 701 O O . THR A 1 94 ? -14.163 -7.740 31.453 1.00 65.81 94 THR A O 1
ATOM 704 N N . SER A 1 95 ? -15.857 -6.260 31.406 1.00 57.25 95 SER A N 1
ATOM 705 C CA . SER A 1 95 ? -15.033 -5.061 31.240 1.00 57.25 95 SER A CA 1
ATOM 706 C C . SER A 1 95 ? -14.053 -4.893 32.409 1.00 57.25 95 SER A C 1
ATOM 708 O O . SER A 1 95 ? -14.372 -4.349 33.466 1.00 57.25 95 SER A O 1
ATOM 710 N N . THR A 1 96 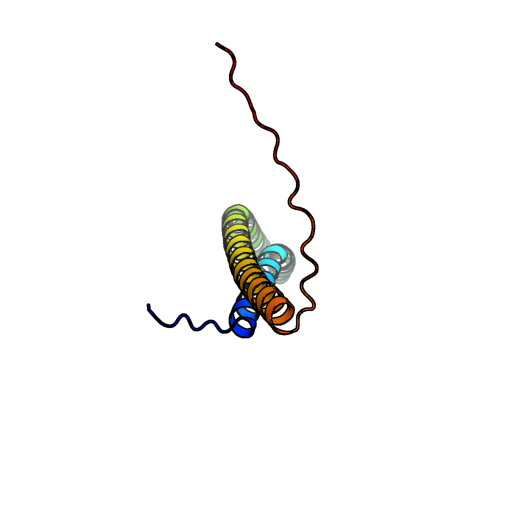? -12.828 -5.380 32.218 1.00 54.78 96 THR A N 1
ATOM 711 C CA . THR A 1 96 ? -11.673 -5.007 33.032 1.00 54.78 96 THR A CA 1
ATOM 712 C C . THR A 1 96 ? -11.025 -3.819 32.344 1.00 54.78 96 THR A C 1
ATOM 714 O O . THR A 1 96 ? -10.188 -3.981 31.461 1.00 54.78 96 THR A O 1
ATOM 717 N N . ALA A 1 97 ? -11.446 -2.613 32.717 1.00 53.53 97 ALA A N 1
ATOM 718 C CA . ALA A 1 97 ? -10.773 -1.394 32.293 1.00 53.53 97 ALA A CA 1
ATOM 719 C C . ALA A 1 97 ? -9.313 -1.405 32.799 1.00 53.53 97 ALA A C 1
ATOM 721 O O . ALA A 1 97 ? -9.100 -1.518 34.012 1.00 53.53 97 ALA A O 1
ATOM 722 N N . PRO A 1 98 ? -8.290 -1.263 31.934 1.00 49.44 98 PRO A N 1
ATOM 723 C CA . PRO A 1 98 ? -6.949 -0.926 32.393 1.00 49.44 98 PRO A CA 1
ATOM 724 C C . PRO A 1 98 ? -6.963 0.498 32.974 1.00 49.44 98 PRO A C 1
ATOM 726 O O . PRO A 1 98 ? -7.661 1.365 32.437 1.00 49.44 98 PRO A O 1
ATOM 729 N N . PRO A 1 99 ? -6.210 0.792 34.051 1.00 44.62 99 PRO A N 1
ATOM 730 C CA . PRO A 1 99 ? -6.158 2.141 34.594 1.00 44.62 99 PRO A CA 1
ATOM 731 C C . PRO A 1 99 ? -5.543 3.082 33.555 1.00 44.62 99 PRO A C 1
ATOM 733 O O . PRO A 1 99 ? -4.421 2.868 33.095 1.00 44.62 99 PRO A O 1
ATOM 736 N N . ALA A 1 100 ? -6.287 4.131 33.198 1.00 51.59 100 ALA A N 1
ATOM 737 C CA . ALA A 1 100 ? -5.808 5.221 32.362 1.00 51.59 100 ALA A CA 1
ATOM 738 C C . ALA A 1 100 ? -4.489 5.765 32.936 1.00 51.59 100 ALA A C 1
ATOM 740 O O . ALA A 1 100 ? -4.449 6.299 34.047 1.00 51.59 100 ALA A O 1
ATOM 741 N N . ALA A 1 101 ? -3.400 5.601 32.183 1.00 46.91 101 ALA A N 1
ATOM 742 C CA . ALA A 1 101 ? -2.113 6.185 32.515 1.00 46.91 101 ALA A CA 1
ATOM 743 C C . ALA A 1 101 ? -2.267 7.710 32.590 1.00 46.91 101 ALA A C 1
ATOM 745 O O . ALA A 1 101 ? -2.699 8.352 31.631 1.00 46.91 101 ALA A O 1
ATOM 746 N N . SER A 1 102 ? -1.933 8.297 33.742 1.00 48.50 102 SER A N 1
ATOM 747 C CA . SER A 1 102 ? -1.978 9.743 33.924 1.00 48.50 102 SER A CA 1
ATOM 748 C C . SER A 1 102 ? -0.911 10.392 33.037 1.00 48.50 102 SER A C 1
ATOM 750 O O . SER A 1 102 ? 0.283 10.315 33.337 1.00 48.50 102 SER A O 1
ATOM 752 N N . ALA A 1 103 ? -1.321 11.043 31.952 1.00 45.12 103 ALA A N 1
ATOM 753 C CA . ALA A 1 103 ? -0.447 11.953 31.229 1.00 45.12 103 ALA A CA 1
ATOM 754 C C . ALA A 1 103 ? -0.255 13.204 32.101 1.00 45.12 103 ALA A C 1
ATOM 756 O O . ALA A 1 103 ? -1.180 13.989 32.311 1.00 45.12 103 ALA A O 1
ATOM 757 N N . GLY A 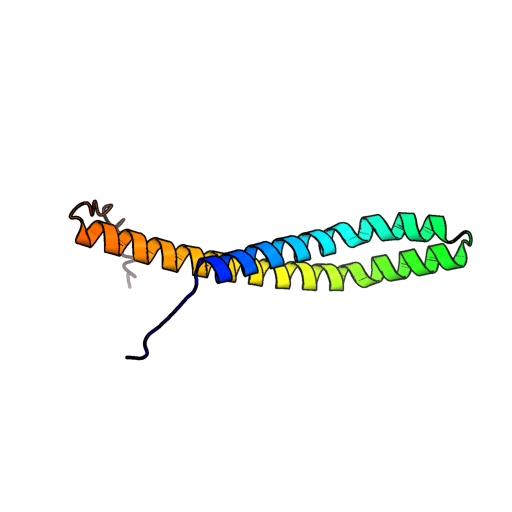1 104 ? 0.937 13.305 32.692 1.00 40.88 104 GLY A N 1
ATOM 758 C CA . GLY A 1 104 ? 1.332 14.336 33.643 1.00 40.88 104 GLY A CA 1
ATOM 759 C C . GLY A 1 104 ? 1.109 15.757 33.129 1.00 40.88 104 GLY A C 1
ATOM 760 O O . GLY A 1 104 ? 1.397 16.088 31.980 1.00 40.88 104 GLY A O 1
ATOM 761 N N . GLY A 1 105 ? 0.607 16.604 34.028 1.00 39.66 105 GLY A N 1
ATOM 762 C CA . GLY A 1 105 ? 0.428 18.027 33.795 1.00 39.66 105 GLY A CA 1
ATOM 763 C C . GLY A 1 105 ? 1.754 18.716 33.489 1.00 39.66 105 GLY A C 1
ATOM 764 O O . GLY A 1 105 ? 2.649 18.765 34.331 1.00 39.66 105 GLY A O 1
ATOM 765 N N . HIS A 1 106 ? 1.854 19.302 32.299 1.00 42.59 106 HIS A N 1
ATOM 766 C CA . HIS A 1 106 ? 2.872 20.300 32.008 1.00 42.59 106 HIS A CA 1
ATOM 767 C C . HIS A 1 106 ? 2.368 21.653 32.523 1.00 42.59 106 HIS A C 1
ATOM 769 O O . HIS A 1 106 ? 1.641 22.381 31.848 1.00 42.59 106 HIS A O 1
ATOM 775 N N . GLN A 1 107 ? 2.697 21.951 33.779 1.00 48.78 107 GLN A N 1
ATOM 776 C CA . GLN A 1 107 ? 2.477 23.257 34.385 1.00 48.78 107 GLN A CA 1
ATOM 777 C C . GLN A 1 107 ? 3.488 24.237 33.771 1.00 48.78 107 GLN A C 1
ATOM 779 O O . GLN A 1 107 ? 4.678 24.180 34.069 1.00 48.78 107 GLN A O 1
ATOM 784 N N . VAL A 1 108 ? 3.019 25.119 32.888 1.00 41.09 108 VAL A N 1
ATOM 785 C CA . VAL A 1 108 ? 3.823 26.226 32.356 1.00 41.09 108 VAL A CA 1
ATOM 786 C C . VAL A 1 108 ? 3.945 27.277 33.461 1.00 41.09 108 VAL A C 1
ATOM 788 O O . VAL A 1 108 ? 2.978 27.967 33.790 1.00 41.09 108 VAL A O 1
ATOM 791 N N . ALA A 1 109 ? 5.118 27.339 34.090 1.00 48.50 109 ALA A N 1
ATOM 792 C CA . ALA A 1 109 ? 5.483 28.404 35.013 1.00 48.50 109 ALA A CA 1
ATOM 793 C C . ALA A 1 109 ? 5.816 29.688 34.235 1.00 48.50 109 ALA A C 1
ATOM 795 O O . ALA A 1 109 ? 6.363 29.637 33.134 1.00 48.50 109 ALA A O 1
ATOM 796 N N . ARG A 1 110 ? 5.412 30.808 34.839 1.00 48.88 110 ARG A N 1
ATOM 797 C CA . ARG A 1 110 ? 5.621 32.199 34.418 1.00 48.88 110 ARG A CA 1
ATOM 798 C C . ARG A 1 110 ? 7.086 32.581 34.256 1.00 48.88 110 ARG A C 1
ATOM 800 O O . ARG A 1 110 ? 7.903 32.065 35.049 1.00 48.88 110 ARG A O 1
#

Foldseek 3Di:
DPDDDDDLVVLLVLLVVLLVVLVCLVCVLVVLQVVLVVVPDVVSSVVSNVVSVVCPVVSVVSSVVSNVSSVVSNVVSVVVVVVVVQVVCVVVVNDPDDPDDDPDDPDDDD

Radius of gyration: 24.26 Å; chains: 1; bounding box: 51×44×64 Å